Protein AF-A0A7D4A6X1-F1 (afdb_monomer_lite)

Sequence (40 aa):
MTQPALSRLESGGPTPTIGVLERLAHALDAKLKVEFTDAA

Foldseek 3Di:
DDPVVVVCVVVVHDDDDPVVVQVVCVVVVHHDDDDDDDPD

Organism: Actinomadura verrucosospora (NCBI:txid46165)

InterPro domains:
  IPR001387 Cro/C1-type, helix-turn-helix domain [PF01381] (1-31)
  IPR001387 Cro/C1-type, helix-turn-helix domain [PS50943] (1-39)
  IPR001387 Cro/C1-type, helix-turn-helix domain [cd00093] (1-29)
  IPR010982 Lambda repressor-like, DNA-binding domain superfamily [G3DSA:1.10.260.40] (1-37)
  IPR010982 Lambda repressor-like, DNA-binding domain superfamily [SSF47413] (1-36)

Secondary structure (DSSP, 8-state):
--HHHHHHHHTT-S---HHHHHHHHHHTT------PPP--

Radius of gyration: 12.19 Å; chains: 1; bounding box: 26×24×33 Å

pLDDT: mean 86.99, std 9.13, range [63.06, 97.31]

Structure (mmCIF, N/CA/C/O backbone):
data_AF-A0A7D4A6X1-F1
#
_entry.id   AF-A0A7D4A6X1-F1
#
loop_
_atom_site.group_PDB
_atom_site.id
_atom_site.type_symbol
_atom_site.label_atom_id
_atom_site.label_alt_id
_atom_site.label_comp_id
_atom_site.label_asym_id
_atom_site.label_entity_id
_atom_site.label_seq_id
_atom_site.pdbx_PDB_ins_code
_atom_site.Cartn_x
_atom_site.Cartn_y
_atom_site.Cartn_z
_atom_site.occupancy
_atom_site.B_iso_or_equiv
_atom_site.auth_seq_id
_atom_site.auth_comp_id
_atom_site.auth_asym_id
_atom_site.auth_atom_id
_atom_site.pdbx_PDB_model_num
ATOM 1 N N . MET A 1 1 ? -2.436 4.563 9.372 1.00 63.06 1 MET A N 1
ATOM 2 C CA . MET A 1 1 ? -1.691 5.577 8.586 1.00 63.06 1 MET A CA 1
ATOM 3 C C . MET A 1 1 ? -1.641 6.852 9.401 1.00 63.06 1 MET A C 1
ATOM 5 O O . MET A 1 1 ? -2.577 7.083 10.151 1.00 63.06 1 MET A O 1
ATOM 9 N N . THR A 1 2 ? -0.578 7.648 9.302 1.00 82.56 2 THR A N 1
ATOM 10 C CA . THR A 1 2 ? -0.555 8.972 9.939 1.00 82.56 2 THR A CA 1
ATOM 11 C C . THR A 1 2 ? -1.015 10.024 8.935 1.00 82.56 2 THR A C 1
ATOM 13 O O . THR A 1 2 ? -0.752 9.904 7.737 1.00 82.56 2 THR A O 1
ATOM 16 N N . GLN A 1 3 ? -1.693 11.062 9.412 1.00 81.31 3 GLN A N 1
ATOM 17 C CA . GLN A 1 3 ? -2.202 12.151 8.575 1.00 81.31 3 GLN A CA 1
ATOM 18 C C . GLN A 1 3 ? -1.109 12.879 7.756 1.00 81.31 3 GLN A C 1
ATOM 20 O O . GLN A 1 3 ? -1.342 13.153 6.580 1.00 81.31 3 GLN A O 1
ATOM 25 N N . PRO A 1 4 ? 0.126 13.075 8.265 1.00 79.88 4 PRO A N 1
ATOM 26 C CA . PRO A 1 4 ? 1.232 13.602 7.457 1.00 79.88 4 PRO A C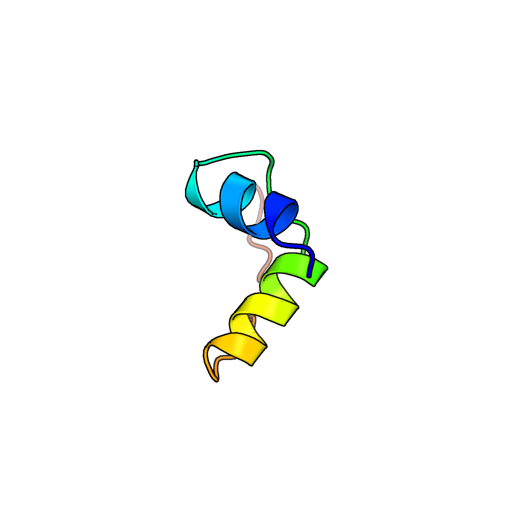A 1
ATOM 27 C C . PRO A 1 4 ? 1.687 12.678 6.316 1.00 79.88 4 PRO A C 1
ATOM 29 O O . PRO A 1 4 ? 2.257 13.137 5.329 1.00 79.88 4 PRO A O 1
ATOM 32 N N . ALA A 1 5 ? 1.498 11.360 6.440 1.00 74.81 5 ALA A N 1
ATOM 33 C CA . ALA A 1 5 ? 1.839 10.424 5.368 1.00 74.81 5 ALA A CA 1
ATOM 34 C C . ALA A 1 5 ? 0.828 10.496 4.214 1.00 74.81 5 ALA A C 1
ATOM 36 O O . ALA A 1 5 ? 1.239 10.435 3.061 1.00 74.81 5 ALA A O 1
ATOM 37 N N . LEU A 1 6 ? -0.459 10.673 4.528 1.00 77.94 6 LEU A N 1
ATOM 38 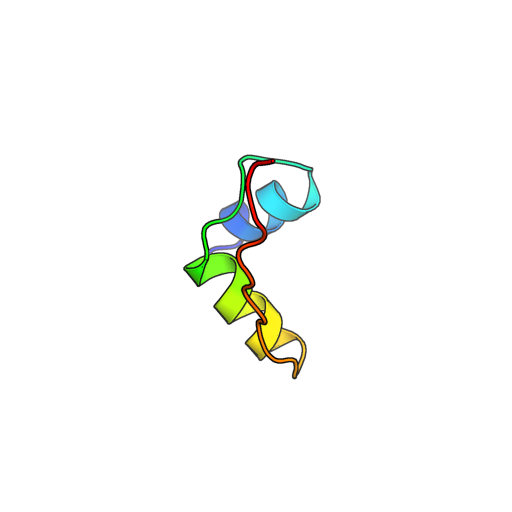C CA . LEU A 1 6 ? -1.513 10.847 3.528 1.00 77.94 6 LEU A CA 1
ATOM 39 C C . LEU A 1 6 ? -1.390 12.197 2.809 1.00 77.94 6 LEU A C 1
ATOM 41 O O . LEU A 1 6 ? -1.344 12.228 1.588 1.00 77.94 6 LEU A O 1
ATOM 45 N N . SER A 1 7 ? -1.209 13.289 3.557 1.00 79.56 7 SER A N 1
ATOM 46 C CA . SER A 1 7 ? -1.069 14.630 2.972 1.00 79.56 7 SER A CA 1
ATOM 47 C C . SER A 1 7 ? 0.116 14.734 1.999 1.00 79.56 7 SER A C 1
ATOM 49 O O . SER A 1 7 ? -0.003 15.364 0.953 1.00 79.56 7 SER A O 1
ATOM 51 N N . ARG A 1 8 ? 1.240 14.056 2.289 1.00 80.50 8 ARG A N 1
ATOM 52 C CA . ARG A 1 8 ? 2.377 13.978 1.357 1.00 80.50 8 ARG A CA 1
ATOM 53 C C . ARG A 1 8 ? 2.059 13.188 0.096 1.00 80.50 8 ARG A C 1
ATOM 55 O O . ARG A 1 8 ? 2.545 13.553 -0.961 1.00 80.50 8 ARG A O 1
ATOM 62 N N . LEU A 1 9 ? 1.287 12.110 0.192 1.00 78.81 9 LEU A N 1
ATOM 63 C CA . LEU A 1 9 ? 0.885 11.346 -0.985 1.00 78.81 9 LEU A CA 1
ATOM 64 C C . LEU A 1 9 ? 0.021 12.197 -1.927 1.00 78.81 9 LEU A C 1
ATOM 66 O O . LEU A 1 9 ? 0.258 12.213 -3.129 1.00 78.81 9 LEU A O 1
ATOM 70 N N . GLU A 1 10 ? -0.937 12.935 -1.370 1.00 80.31 10 GLU A N 1
ATOM 71 C CA . GLU A 1 10 ? -1.852 13.799 -2.126 1.00 80.31 10 GLU A CA 1
ATOM 72 C C . GLU A 1 10 ? -1.140 15.003 -2.758 1.00 80.31 10 GLU A C 1
ATOM 74 O O . GLU A 1 10 ? -1.508 15.441 -3.844 1.00 80.31 10 GLU A O 1
ATOM 79 N N . SER A 1 11 ? -0.082 15.513 -2.118 1.00 81.62 11 SER A N 1
ATOM 80 C CA . SER A 1 11 ? 0.724 16.625 -2.633 1.00 81.62 11 SER A CA 1
ATOM 81 C C . SER A 1 11 ? 1.793 16.211 -3.658 1.00 81.62 11 SER A C 1
ATOM 83 O O . SER A 1 11 ? 2.635 17.036 -4.005 1.00 81.62 11 SER A O 1
ATOM 85 N N . GLY A 1 12 ? 1.830 14.943 -4.091 1.00 72.44 12 GLY A N 1
ATOM 86 C CA . GLY A 1 12 ? 2.860 14.429 -5.007 1.00 72.44 12 GLY A CA 1
ATOM 87 C C . GLY A 1 12 ? 4.228 14.186 -4.354 1.00 72.44 12 GLY A C 1
ATOM 88 O O . GLY A 1 12 ? 5.264 14.340 -4.993 1.00 72.44 1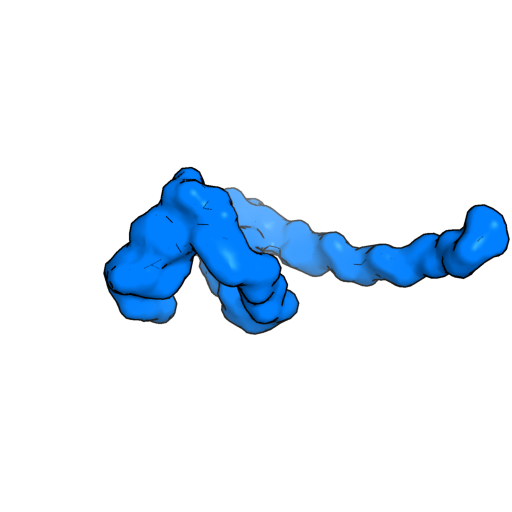2 GLY A O 1
ATOM 89 N N . GLY A 1 13 ? 4.243 13.859 -3.062 1.00 70.44 13 GLY A N 1
ATOM 90 C CA . GLY A 1 13 ? 5.433 13.520 -2.280 1.00 70.44 13 GLY A CA 1
ATOM 91 C C . GLY A 1 13 ? 6.099 12.192 -2.691 1.00 70.44 13 GLY A C 1
ATOM 92 O O . GLY A 1 13 ? 5.834 11.665 -3.768 1.00 70.44 13 GLY A O 1
ATOM 93 N N . PRO A 1 14 ? 7.001 11.631 -1.858 1.00 77.12 14 PRO A N 1
ATOM 94 C CA . PRO A 1 14 ? 7.849 10.504 -2.253 1.00 77.12 14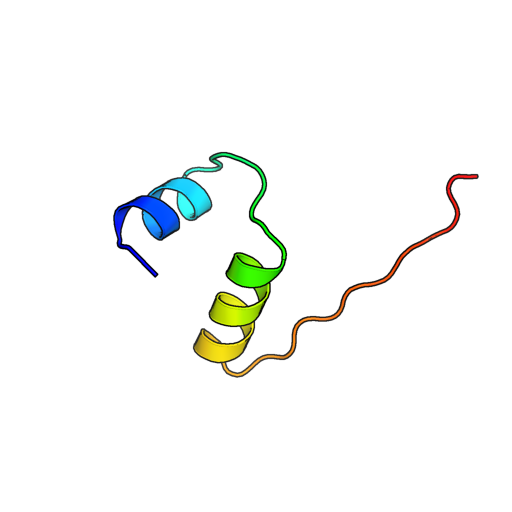 PRO A CA 1
ATOM 95 C C . PRO A 1 14 ? 7.035 9.272 -2.666 1.00 77.12 14 PRO A C 1
ATOM 97 O O . PRO A 1 14 ? 5.961 9.026 -2.115 1.00 77.12 14 PRO A O 1
ATOM 100 N N . THR A 1 15 ? 7.595 8.479 -3.588 1.00 84.19 15 THR A N 1
ATOM 101 C CA . THR A 1 15 ? 6.994 7.243 -4.102 1.00 84.19 15 THR A CA 1
ATOM 102 C C . THR A 1 15 ? 6.427 6.394 -2.956 1.00 84.19 15 THR A C 1
ATOM 104 O O . THR A 1 15 ? 7.186 5.992 -2.065 1.00 84.19 15 THR A O 1
ATOM 107 N N . PRO A 1 16 ? 5.107 6.127 -2.929 1.00 85.06 16 PRO A N 1
ATOM 108 C CA . PRO A 1 16 ? 4.492 5.356 -1.858 1.00 85.06 16 PRO A CA 1
ATOM 109 C C . PRO A 1 16 ? 5.028 3.927 -1.837 1.00 85.06 16 PRO A C 1
ATOM 111 O O . PRO A 1 16 ? 5.288 3.316 -2.872 1.00 85.06 16 PRO A O 1
ATOM 114 N N . THR A 1 17 ? 5.152 3.362 -0.637 1.00 90.62 17 THR A N 1
ATOM 115 C CA . THR A 1 17 ? 5.491 1.944 -0.493 1.00 90.62 17 THR A CA 1
ATOM 116 C C . THR A 1 17 ? 4.288 1.068 -0.842 1.00 90.62 17 THR A C 1
ATOM 118 O O . THR A 1 17 ? 3.140 1.488 -0.685 1.00 90.62 17 THR A O 1
ATOM 121 N N . ILE A 1 18 ? 4.534 -0.190 -1.218 1.00 93.25 18 ILE A N 1
ATOM 122 C CA . ILE A 1 18 ? 3.470 -1.180 -1.474 1.00 93.25 18 ILE A CA 1
ATOM 123 C C . ILE A 1 18 ? 2.495 -1.263 -0.284 1.00 93.25 18 ILE A C 1
ATOM 125 O O . ILE A 1 18 ? 1.284 -1.245 -0.467 1.00 93.25 18 ILE A O 1
ATOM 129 N N . GLY A 1 19 ? 2.999 -1.235 0.955 1.00 92.75 19 GLY A N 1
ATOM 130 C CA . GLY A 1 19 ? 2.148 -1.251 2.152 1.00 92.75 19 GLY A CA 1
ATOM 131 C C . GLY A 1 19 ? 1.310 0.020 2.371 1.00 92.75 19 GLY A C 1
ATOM 132 O O . GLY A 1 19 ? 0.332 -0.002 3.117 1.00 92.75 19 GLY A O 1
ATOM 133 N N . VAL A 1 20 ? 1.668 1.161 1.771 1.00 91.56 20 VAL A N 1
ATOM 134 C CA . VAL A 1 20 ? 0.781 2.339 1.713 1.00 91.56 20 VAL A CA 1
ATOM 135 C C . VAL A 1 20 ? -0.330 2.102 0.694 1.00 91.56 20 VAL A C 1
ATOM 137 O O . VAL A 1 20 ? -1.489 2.330 1.029 1.00 91.56 20 VAL A O 1
ATOM 140 N N . LEU A 1 21 ? 0.008 1.589 -0.490 1.00 93.19 21 LEU A N 1
ATOM 141 C CA . LEU A 1 21 ? -0.959 1.295 -1.550 1.00 93.19 21 LEU A CA 1
ATOM 142 C C . LEU A 1 21 ? -2.006 0.259 -1.112 1.00 93.19 21 LEU A C 1
ATOM 144 O O . LEU A 1 21 ? -3.190 0.458 -1.357 1.00 93.19 21 LEU A O 1
ATOM 148 N N . GLU A 1 22 ? -1.600 -0.778 -0.376 1.00 94.94 22 GLU A N 1
ATOM 149 C CA . GLU A 1 22 ? -2.515 -1.802 0.155 1.00 94.94 22 GLU A CA 1
ATOM 150 C C . GLU A 1 22 ? -3.552 -1.200 1.114 1.00 94.94 22 GLU A C 1
ATOM 152 O O . GLU A 1 22 ? -4.748 -1.472 1.033 1.00 94.94 22 GLU A O 1
ATOM 157 N N . ARG A 1 23 ? -3.104 -0.311 2.009 1.00 94.12 23 ARG A N 1
ATOM 158 C CA . ARG A 1 23 ? -3.992 0.359 2.970 1.00 94.12 23 ARG A CA 1
ATOM 159 C C . ARG A 1 23 ? -4.978 1.302 2.287 1.00 94.12 23 ARG A C 1
ATOM 161 O O . ARG A 1 23 ? -6.094 1.450 2.775 1.00 94.12 23 ARG A O 1
ATOM 168 N N . LEU A 1 24 ? -4.578 1.924 1.179 1.00 93.12 24 LEU A N 1
ATOM 169 C CA . LEU A 1 24 ? -5.464 2.759 0.368 1.00 93.12 24 LEU A CA 1
ATOM 170 C C . LEU A 1 24 ? -6.488 1.917 -0.386 1.00 93.12 24 LEU A C 1
ATOM 172 O O . LEU A 1 24 ? -7.664 2.256 -0.354 1.00 93.12 24 LEU A O 1
ATOM 176 N N . ALA A 1 25 ? -6.068 0.809 -1.002 1.00 95.69 25 ALA A N 1
ATOM 177 C CA . ALA A 1 25 ? -6.978 -0.114 -1.671 1.00 95.69 25 ALA A CA 1
ATOM 178 C C . ALA A 1 25 ? -8.063 -0.605 -0.701 1.00 95.69 25 ALA A C 1
ATOM 180 O O . ALA A 1 25 ? -9.245 -0.462 -0.992 1.00 95.69 25 ALA A O 1
ATOM 181 N N . HIS A 1 26 ? -7.672 -1.042 0.500 1.00 95.44 26 HIS A N 1
ATOM 182 C CA . HIS A 1 26 ? -8.621 -1.429 1.544 1.00 95.44 26 HIS A CA 1
ATOM 183 C C . HIS A 1 26 ? -9.559 -0.281 1.960 1.00 95.44 26 HIS A C 1
ATOM 185 O O . HIS A 1 26 ? -10.748 -0.498 2.169 1.00 95.44 26 HIS A O 1
ATOM 191 N N . ALA A 1 27 ? -9.053 0.949 2.100 1.00 95.56 27 ALA A N 1
ATOM 192 C CA . ALA A 1 27 ? -9.879 2.106 2.461 1.00 95.56 27 ALA A CA 1
ATOM 193 C C . ALA A 1 27 ? -10.897 2.491 1.371 1.00 95.56 27 ALA A C 1
ATOM 195 O O . ALA A 1 27 ? -11.921 3.093 1.682 1.00 95.56 27 ALA A O 1
ATOM 196 N N . LEU A 1 28 ? -10.612 2.147 0.115 1.00 95.31 28 LEU A N 1
ATOM 197 C CA . LEU A 1 28 ? -11.448 2.423 -1.053 1.00 95.31 28 LEU A CA 1
ATOM 198 C C . LEU A 1 28 ? -12.329 1.230 -1.464 1.00 95.31 28 LEU A C 1
ATOM 200 O O . LEU A 1 28 ? -12.927 1.277 -2.534 1.00 95.31 28 LEU A O 1
ATOM 204 N N . ASP A 1 29 ? -12.388 0.171 -0.649 1.00 96.50 29 ASP A N 1
ATOM 205 C CA . ASP A 1 29 ? -13.063 -1.098 -0.974 1.00 96.50 29 ASP A CA 1
ATOM 206 C C . ASP A 1 29 ? -12.599 -1.704 -2.318 1.00 96.50 29 ASP A C 1
ATOM 208 O O . ASP A 1 29 ? -13.361 -2.246 -3.118 1.00 96.50 29 ASP A O 1
ATOM 212 N N . ALA A 1 30 ? -11.299 -1.582 -2.587 1.00 97.31 30 ALA A N 1
ATOM 213 C CA . ALA A 1 30 ? -10.625 -2.059 -3.787 1.00 97.31 30 ALA A CA 1
ATOM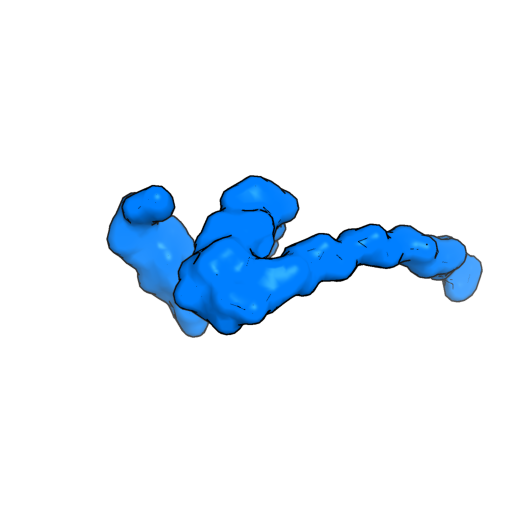 214 C C . ALA A 1 30 ? -9.547 -3.102 -3.447 1.00 97.31 30 ALA A C 1
ATOM 216 O O . ALA A 1 30 ? -9.209 -3.347 -2.289 1.00 97.31 30 ALA A O 1
ATOM 217 N N . LYS A 1 31 ? -8.963 -3.716 -4.484 1.00 95.56 31 LYS A N 1
ATOM 218 C CA . LYS A 1 31 ? -7.834 -4.651 -4.361 1.00 95.56 31 LYS A CA 1
ATOM 219 C C . LYS A 1 31 ? -6.595 -4.072 -5.029 1.00 95.56 31 LYS A C 1
ATOM 221 O O . LYS A 1 31 ? -6.680 -3.589 -6.158 1.00 95.56 31 LYS A O 1
ATOM 226 N N . LEU A 1 32 ? -5.445 -4.1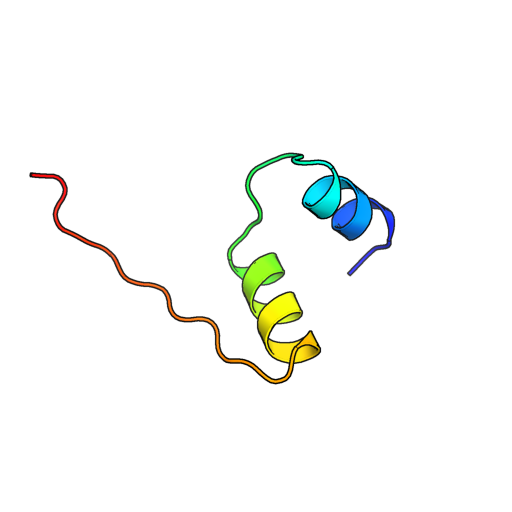60 -4.365 1.00 96.06 32 LEU A N 1
ATOM 227 C CA . LEU A 1 32 ? -4.172 -3.792 -4.973 1.00 96.06 32 LEU A CA 1
ATOM 228 C C . LEU A 1 32 ? -3.742 -4.873 -5.978 1.00 96.06 32 LEU A C 1
ATOM 230 O O . LEU A 1 32 ? -3.582 -6.038 -5.616 1.00 96.06 32 LEU A O 1
ATOM 234 N N . LYS A 1 33 ? -3.533 -4.486 -7.241 1.00 96.31 33 LYS A N 1
ATOM 235 C CA . LYS A 1 33 ? -2.933 -5.335 -8.281 1.00 96.31 33 LYS A CA 1
ATOM 236 C C . LYS A 1 33 ? -1.513 -4.843 -8.557 1.00 96.31 33 LYS A C 1
ATOM 238 O O . LYS A 1 33 ? -1.332 -3.682 -8.915 1.00 96.31 33 LYS A O 1
ATOM 243 N N . VAL A 1 34 ? -0.520 -5.714 -8.383 1.00 94.31 34 VAL A N 1
ATOM 244 C CA . VAL A 1 34 ? 0.890 -5.435 -8.700 1.00 94.31 34 VAL A CA 1
ATOM 245 C C . VAL A 1 34 ? 1.323 -6.385 -9.808 1.00 94.31 34 VAL A C 1
ATOM 247 O O . VAL A 1 34 ? 1.238 -7.600 -9.646 1.00 94.31 34 VAL A O 1
ATOM 250 N N . GLU A 1 35 ? 1.773 -5.829 -10.928 1.00 95.12 35 GLU A N 1
ATOM 251 C CA . GLU A 1 35 ? 2.256 -6.576 -12.088 1.00 95.12 35 GLU A CA 1
ATOM 252 C C . GLU A 1 35 ? 3.646 -6.076 -12.467 1.00 95.12 35 GLU A C 1
ATOM 254 O O . GLU A 1 35 ? 3.903 -4.873 -12.474 1.00 95.12 35 GLU A O 1
ATOM 259 N N . PHE A 1 36 ? 4.536 -7.011 -12.786 1.00 93.25 36 PHE A N 1
ATOM 260 C CA . PHE A 1 36 ? 5.828 -6.712 -13.387 1.00 93.25 36 PHE A CA 1
ATOM 261 C C . PHE A 1 36 ? 5.713 -6.955 -14.888 1.00 93.25 36 PHE A C 1
ATOM 263 O O . PHE A 1 36 ? 5.229 -8.008 -15.306 1.00 93.25 36 PHE A O 1
ATOM 270 N N . THR A 1 37 ? 6.147 -5.993 -15.692 1.00 93.94 37 THR A N 1
ATOM 271 C CA . THR A 1 37 ? 6.300 -6.163 -17.139 1.00 93.94 37 THR A CA 1
ATOM 272 C C . THR A 1 37 ? 7.768 -6.366 -17.479 1.00 93.94 37 THR A C 1
ATOM 274 O O . THR A 1 37 ? 8.645 -6.031 -16.679 1.00 93.94 37 THR A O 1
ATOM 277 N N . ASP A 1 38 ? 8.031 -6.927 -18.658 1.00 92.88 38 ASP A N 1
ATOM 278 C CA . ASP A 1 38 ? 9.395 -7.060 -19.166 1.00 92.88 38 ASP A CA 1
ATOM 279 C C . ASP A 1 38 ? 10.058 -5.675 -19.289 1.00 92.88 38 ASP A C 1
ATOM 281 O O . ASP A 1 38 ? 9.377 -4.668 -19.499 1.00 92.88 38 ASP A O 1
ATOM 285 N N . ALA A 1 39 ? 11.375 -5.626 -19.114 1.00 84.00 39 ALA A N 1
ATOM 286 C CA . ALA A 1 39 ? 12.169 -4.397 -19.158 1.00 84.00 39 ALA A CA 1
ATOM 287 C C . ALA A 1 39 ? 12.610 -4.013 -20.585 1.00 84.00 39 ALA A C 1
ATOM 289 O O . ALA A 1 39 ? 13.353 -3.042 -20.740 1.00 84.00 39 ALA A O 1
ATOM 290 N N . ALA A 1 40 ? 12.207 -4.812 -21.579 1.00 69.19 40 ALA A N 1
ATOM 291 C CA . ALA A 1 40 ? 12.608 -4.728 -22.983 1.00 69.19 40 ALA A CA 1
ATOM 292 C C . ALA A 1 40 ? 12.109 -3.468 -23.708 1.00 69.19 40 ALA A C 1
ATOM 294 O O . ALA A 1 40 ? 10.935 -3.079 -23.512 1.00 69.19 40 ALA A O 1
#